Protein AF-A0A699WRK0-F1 (afdb_monomer_lite)

pLDDT: mean 83.46, std 17.74, range [35.5, 97.56]

Structure (mmCIF, N/CA/C/O backbone):
data_AF-A0A699WRK0-F1
#
_entry.id   AF-A0A699WRK0-F1
#
loop_
_atom_site.group_PDB
_atom_site.id
_atom_site.type_symbol
_atom_site.label_atom_id
_atom_site.label_alt_id
_atom_site.label_comp_id
_atom_site.label_asym_id
_atom_site.label_entity_id
_atom_site.label_seq_id
_atom_site.pdbx_PDB_ins_code
_atom_site.Cartn_x
_atom_site.Cartn_y
_atom_site.Cartn_z
_atom_site.occupancy
_atom_site.B_iso_or_equiv
_atom_site.auth_seq_id
_atom_site.auth_comp_id
_atom_site.auth_asym_id
_atom_site.auth_atom_id
_atom_site.pdbx_PDB_model_num
ATOM 1 N N . MET A 1 1 ? -1.922 -8.895 -12.914 1.00 59.16 1 MET A N 1
ATOM 2 C CA . MET A 1 1 ? -0.509 -8.472 -13.045 1.00 59.16 1 MET A CA 1
ATOM 3 C C . MET A 1 1 ? 0.109 -8.620 -11.664 1.00 59.16 1 MET A C 1
ATOM 5 O O . MET A 1 1 ? -0.555 -8.240 -10.708 1.00 59.16 1 MET A O 1
ATOM 9 N N . ASP A 1 2 ? 1.273 -9.250 -11.541 1.00 80.44 2 ASP A N 1
ATOM 10 C CA . ASP A 1 2 ? 1.837 -9.605 -10.233 1.00 80.44 2 ASP A CA 1
ATOM 11 C C . ASP A 1 2 ? 2.655 -8.453 -9.634 1.00 80.44 2 ASP A C 1
ATOM 13 O O . ASP A 1 2 ? 3.426 -7.810 -10.354 1.00 80.44 2 ASP A O 1
ATOM 17 N N . ILE A 1 3 ? 2.490 -8.185 -8.337 1.00 85.38 3 ILE A N 1
ATOM 18 C CA . ILE A 1 3 ? 3.112 -7.030 -7.677 1.00 85.38 3 ILE A CA 1
ATOM 19 C C . ILE A 1 3 ? 4.636 -7.156 -7.613 1.00 85.38 3 ILE A C 1
ATOM 21 O O . ILE A 1 3 ? 5.339 -6.148 -7.677 1.00 85.38 3 ILE A O 1
ATOM 25 N N . ASP A 1 4 ? 5.151 -8.387 -7.584 1.00 85.06 4 ASP A N 1
ATOM 26 C CA . ASP A 1 4 ? 6.586 -8.679 -7.561 1.00 85.06 4 ASP A CA 1
ATOM 27 C C . ASP A 1 4 ? 7.303 -8.221 -8.836 1.00 85.06 4 ASP A C 1
ATOM 29 O O . ASP A 1 4 ? 8.466 -7.815 -8.789 1.00 85.06 4 ASP A O 1
ATOM 33 N N . SER A 1 5 ? 6.583 -8.196 -9.961 1.00 85.25 5 SER A N 1
ATOM 34 C CA . SER A 1 5 ? 7.088 -7.728 -11.256 1.00 85.25 5 SER A CA 1
ATOM 35 C C . SER A 1 5 ? 7.027 -6.208 -11.443 1.00 85.25 5 SER A C 1
ATOM 37 O O . SER A 1 5 ? 7.578 -5.688 -12.412 1.00 85.25 5 SER A O 1
ATOM 39 N N . MET A 1 6 ? 6.371 -5.485 -10.528 1.00 87.94 6 MET A N 1
ATOM 40 C CA . MET A 1 6 ? 6.206 -4.037 -10.614 1.00 87.94 6 MET A CA 1
ATOM 41 C C . MET A 1 6 ? 7.337 -3.308 -9.888 1.00 87.94 6 MET A C 1
ATOM 43 O O . MET A 1 6 ? 7.743 -3.673 -8.779 1.00 87.94 6 MET A O 1
ATOM 47 N N . LEU A 1 7 ? 7.791 -2.222 -10.507 1.00 91.06 7 LEU A N 1
ATOM 48 C CA . LEU A 1 7 ? 8.664 -1.231 -9.900 1.00 91.06 7 LEU A CA 1
ATOM 49 C C . LEU A 1 7 ? 8.045 0.139 -10.147 1.00 91.06 7 LEU A C 1
ATOM 51 O O . LEU A 1 7 ? 7.857 0.511 -11.301 1.00 91.06 7 LEU A O 1
ATOM 55 N N . GLY A 1 8 ? 7.709 0.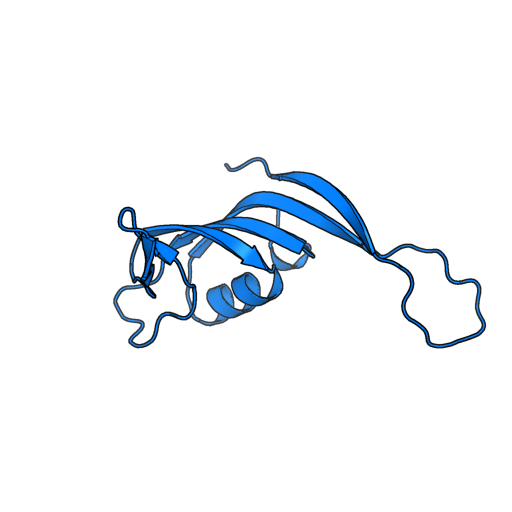875 -9.093 1.00 92.50 8 GLY A N 1
ATOM 56 C CA . GLY A 1 8 ? 7.162 2.222 -9.232 1.00 92.50 8 GLY A CA 1
ATOM 57 C C . GLY A 1 8 ? 6.071 2.563 -8.233 1.00 92.50 8 GLY A C 1
ATOM 58 O O . GLY A 1 8 ? 5.964 1.933 -7.184 1.00 92.50 8 GLY A O 1
ATOM 59 N N . PHE A 1 9 ? 5.283 3.589 -8.543 1.00 94.50 9 PHE A N 1
ATOM 60 C CA . PHE A 1 9 ? 4.183 4.044 -7.695 1.00 94.50 9 PHE A CA 1
ATOM 61 C C . PHE A 1 9 ? 2.870 3.457 -8.185 1.00 94.50 9 PHE A C 1
ATOM 63 O O . PHE A 1 9 ? 2.461 3.714 -9.316 1.00 94.50 9 PHE A O 1
ATOM 70 N N . ILE A 1 10 ? 2.215 2.685 -7.329 1.00 95.19 10 ILE A N 1
ATOM 71 C CA . ILE A 1 10 ? 1.048 1.881 -7.667 1.00 95.19 10 ILE A CA 1
ATOM 72 C C . ILE A 1 10 ? -0.144 2.377 -6.857 1.00 95.19 10 ILE A C 1
ATOM 74 O O . ILE A 1 10 ? -0.121 2.359 -5.626 1.00 95.19 10 ILE A O 1
ATOM 78 N N . GLU A 1 11 ? -1.190 2.809 -7.550 1.00 95.62 11 GLU A N 1
ATOM 79 C CA . GLU A 1 11 ? -2.528 2.913 -6.987 1.00 95.62 11 GLU A CA 1
ATOM 80 C C . GLU A 1 11 ? -3.057 1.500 -6.751 1.00 95.62 11 GLU A C 1
ATOM 82 O O . GLU A 1 11 ? -3.149 0.698 -7.683 1.00 95.62 11 GLU A O 1
ATOM 87 N N . ALA A 1 12 ? -3.390 1.178 -5.508 1.00 96.19 12 ALA A N 1
ATOM 88 C CA . ALA A 1 12 ? -3.839 -0.147 -5.131 1.00 96.19 12 ALA A CA 1
ATOM 89 C C . ALA A 1 12 ? -4.984 -0.086 -4.122 1.00 96.19 12 ALA A C 1
ATOM 91 O O . ALA A 1 12 ? -5.024 0.770 -3.236 1.00 96.19 12 ALA A O 1
ATOM 92 N N . TYR A 1 13 ? -5.887 -1.054 -4.238 1.00 96.75 13 TYR A N 1
ATOM 93 C CA . TYR A 1 13 ? -6.832 -1.398 -3.189 1.00 96.75 13 TYR A CA 1
ATOM 94 C C . TYR A 1 13 ? -6.137 -2.324 -2.187 1.00 96.75 13 TYR A C 1
ATOM 96 O O . TYR A 1 13 ? -5.657 -3.399 -2.550 1.00 96.75 13 TYR A O 1
ATOM 104 N N . ALA A 1 14 ? -6.064 -1.900 -0.929 1.00 96.88 14 ALA A N 1
ATOM 105 C CA . ALA A 1 14 ? -5.415 -2.626 0.150 1.00 96.88 14 ALA A CA 1
ATOM 106 C C . ALA A 1 14 ? -6.434 -3.029 1.221 1.00 96.88 14 ALA A C 1
ATOM 108 O O . ALA A 1 14 ? -7.277 -2.234 1.640 1.00 96.88 14 ALA A O 1
ATOM 109 N N . VAL A 1 15 ? -6.315 -4.267 1.701 1.00 97.56 15 VAL A N 1
ATOM 110 C CA . VAL A 1 15 ? -7.074 -4.798 2.833 1.00 97.56 15 VAL A CA 1
ATOM 111 C C . VAL A 1 15 ? -6.101 -5.186 3.934 1.00 97.56 15 VAL A C 1
ATOM 113 O O . VAL A 1 15 ? -5.396 -6.193 3.843 1.00 97.56 15 VAL A O 1
ATOM 116 N N . CYS A 1 16 ? -6.084 -4.382 4.990 1.00 97.19 16 CYS A N 1
ATOM 117 C CA . CYS A 1 16 ? -5.338 -4.637 6.211 1.00 97.19 16 CYS A CA 1
ATOM 118 C C . CYS A 1 16 ? -6.206 -5.440 7.187 1.00 97.19 16 CYS A C 1
ATOM 120 O O . CYS A 1 16 ? -7.295 -5.004 7.575 1.00 97.19 16 CYS A O 1
ATOM 122 N N . LEU A 1 17 ? -5.739 -6.616 7.609 1.00 93.94 17 LEU A N 1
ATOM 123 C CA . LEU A 1 17 ? -6.459 -7.424 8.592 1.00 93.94 17 LEU A CA 1
ATOM 124 C C . LEU A 1 17 ? -6.562 -6.687 9.935 1.00 93.94 17 LEU A C 1
ATOM 126 O O . LEU A 1 17 ? -5.586 -6.135 10.436 1.00 93.94 17 LEU A O 1
ATOM 130 N N . LYS A 1 18 ? -7.736 -6.751 10.574 1.00 92.38 18 LYS A N 1
ATOM 131 C CA . LYS A 1 18 ? -7.996 -6.104 11.878 1.00 92.38 18 LYS A CA 1
ATOM 132 C C . LYS A 1 18 ? -7.130 -6.646 13.024 1.00 92.38 18 LYS A C 1
ATOM 134 O O . LYS A 1 18 ? -7.046 -6.020 14.071 1.00 92.38 18 LYS A O 1
ATOM 139 N N . THR A 1 19 ? -6.510 -7.809 12.835 1.00 92.19 19 THR A N 1
ATOM 140 C CA . THR A 1 19 ? -5.589 -8.443 13.789 1.00 92.19 19 THR A CA 1
ATOM 141 C C . THR A 1 19 ? -4.191 -7.818 13.783 1.00 92.19 19 THR A C 1
ATOM 143 O O . THR A 1 19 ? -3.401 -8.091 14.685 1.00 92.19 19 THR A O 1
ATOM 146 N N . ILE A 1 20 ? -3.858 -6.996 12.781 1.00 91.12 20 ILE A N 1
ATOM 147 C CA . ILE A 1 20 ? -2.567 -6.310 12.692 1.00 91.12 20 ILE A CA 1
ATOM 148 C C . ILE A 1 20 ? -2.579 -5.111 13.647 1.00 91.12 20 ILE A C 1
ATOM 150 O O . ILE A 1 20 ? -3.252 -4.112 13.407 1.00 91.12 20 ILE A O 1
ATOM 154 N N . ASN A 1 21 ? -1.793 -5.195 14.723 1.00 89.50 21 ASN A N 1
ATOM 155 C CA . ASN A 1 21 ? -1.730 -4.152 15.758 1.00 89.50 21 ASN A CA 1
ATOM 156 C C . ASN A 1 21 ? -1.034 -2.859 15.307 1.00 89.50 21 ASN A C 1
ATOM 158 O O . ASN A 1 21 ? -1.231 -1.812 15.918 1.00 89.50 21 ASN A O 1
ATOM 162 N N . LYS A 1 22 ? -0.176 -2.929 14.284 1.00 93.19 22 LYS A N 1
ATOM 163 C CA . LYS A 1 22 ? 0.584 -1.782 13.770 1.00 93.19 22 LYS A CA 1
ATOM 164 C C . LYS A 1 22 ? 0.497 -1.746 12.244 1.00 93.19 22 LYS A C 1
ATOM 166 O O . LYS A 1 22 ? 1.363 -2.322 11.584 1.00 93.19 22 LYS A O 1
ATOM 171 N N . PRO A 1 23 ? -0.559 -1.141 11.676 1.00 96.19 23 PRO A N 1
ATOM 172 C CA . PRO A 1 23 ? -0.647 -0.953 10.238 1.00 96.19 23 PRO A CA 1
ATOM 173 C C . PRO A 1 23 ? 0.481 -0.047 9.743 1.00 96.19 23 PRO A C 1
ATOM 175 O O . PRO A 1 23 ? 0.881 0.883 10.441 1.00 96.19 23 PRO A O 1
ATOM 178 N N . ILE A 1 24 ? 1.005 -0.338 8.555 1.00 96.00 24 ILE A N 1
ATOM 179 C CA . ILE A 1 24 ? 2.196 0.331 8.014 1.00 96.00 24 ILE A CA 1
ATOM 180 C C . ILE A 1 24 ? 1.880 1.240 6.831 1.00 96.00 24 ILE A C 1
ATOM 182 O O . ILE A 1 24 ? 2.681 2.111 6.516 1.00 96.00 24 ILE A O 1
ATOM 186 N N . LEU A 1 25 ? 0.729 1.042 6.179 1.00 97.31 25 LEU A N 1
ATOM 187 C CA . LEU A 1 25 ? 0.363 1.810 5.000 1.00 97.31 25 LEU A CA 1
ATOM 188 C C . LEU A 1 25 ? -0.340 3.103 5.432 1.00 97.31 25 LEU A C 1
ATOM 190 O O . LEU A 1 25 ? -1.400 3.033 6.065 1.00 97.31 25 LEU A O 1
ATOM 194 N N . PRO A 1 26 ? 0.230 4.277 5.114 1.00 96.81 26 PRO A N 1
ATOM 195 C CA . PRO A 1 26 ? -0.406 5.548 5.407 1.00 96.81 26 PRO A CA 1
ATOM 196 C C . PRO A 1 26 ? -1.636 5.772 4.524 1.00 96.81 26 PRO A C 1
ATOM 198 O O . PRO A 1 26 ? -1.668 5.392 3.356 1.00 96.81 26 PRO A O 1
ATOM 201 N N . TYR A 1 27 ? -2.636 6.461 5.055 1.00 96.12 27 TYR A N 1
ATOM 202 C CA . TYR A 1 27 ? -3.827 6.873 4.327 1.00 96.12 27 TYR A CA 1
ATOM 203 C C . TYR A 1 27 ? -4.214 8.288 4.745 1.00 96.12 27 TYR A C 1
ATOM 205 O O . TYR A 1 27 ? -4.329 8.586 5.936 1.00 96.12 27 TYR A O 1
ATOM 213 N N . HIS A 1 28 ? -4.431 9.167 3.769 1.00 92.75 28 HIS A N 1
ATOM 214 C CA . HIS A 1 28 ? -5.018 10.474 4.036 1.00 92.75 28 HIS A CA 1
ATOM 215 C C . HIS A 1 28 ? -6.529 10.320 4.179 1.00 92.75 28 HIS A C 1
ATOM 217 O O . HIS A 1 28 ? -7.228 9.977 3.226 1.00 92.75 28 HIS A O 1
ATOM 223 N N . SER A 1 29 ? -7.038 10.584 5.380 1.00 90.56 29 SER A N 1
ATOM 224 C CA . SER A 1 29 ? -8.474 10.613 5.621 1.00 90.56 29 SER A CA 1
ATOM 225 C C . SER A 1 29 ? -9.139 11.739 4.821 1.00 90.56 29 SER A C 1
ATOM 227 O O . SER A 1 29 ? -8.501 12.699 4.383 1.00 90.56 29 SER A O 1
ATOM 229 N N . LYS A 1 30 ? -10.471 11.694 4.724 1.00 89.25 30 LYS A N 1
ATOM 230 C CA . LYS A 1 30 ? -11.270 12.778 4.125 1.00 89.25 30 LYS A CA 1
ATOM 231 C C . LYS A 1 30 ? -11.065 14.140 4.805 1.00 89.25 30 LYS A C 1
ATOM 233 O O . LYS A 1 30 ? -11.372 15.162 4.206 1.00 89.25 30 LYS A O 1
ATOM 238 N N . THR A 1 31 ? -10.564 14.160 6.041 1.00 92.50 31 THR A N 1
ATOM 239 C CA . THR A 1 31 ? -10.259 15.385 6.797 1.00 92.50 31 THR A CA 1
ATOM 240 C C . THR A 1 31 ? -8.830 15.887 6.566 1.00 92.50 31 THR A C 1
ATOM 242 O O . THR A 1 31 ? -8.423 16.852 7.203 1.00 92.50 31 THR A O 1
ATOM 245 N N . GLY A 1 32 ? -8.053 15.236 5.692 1.00 91.50 32 GLY A N 1
ATOM 246 C CA . GLY A 1 32 ? -6.646 15.555 5.438 1.00 91.50 32 GLY A CA 1
ATOM 247 C C . GLY A 1 32 ? -5.688 15.032 6.511 1.00 91.50 32 GLY A C 1
ATOM 248 O O . GLY A 1 32 ? -4.508 15.368 6.501 1.00 91.50 32 GLY A O 1
ATOM 249 N N . THR A 1 33 ? -6.170 14.213 7.449 1.00 95.81 33 THR A N 1
ATOM 250 C CA . THR A 1 33 ? -5.342 13.646 8.516 1.00 95.81 33 THR A CA 1
ATOM 251 C C . THR A 1 33 ? -4.652 12.381 8.022 1.00 95.81 33 THR A C 1
ATOM 253 O O . THR A 1 33 ? -5.311 11.473 7.515 1.00 95.81 33 THR A O 1
ATOM 256 N N . LEU A 1 34 ? -3.335 12.302 8.204 1.00 95.62 34 LEU A N 1
ATOM 257 C CA . LEU A 1 34 ? -2.566 11.090 7.946 1.00 95.62 34 LEU A CA 1
ATO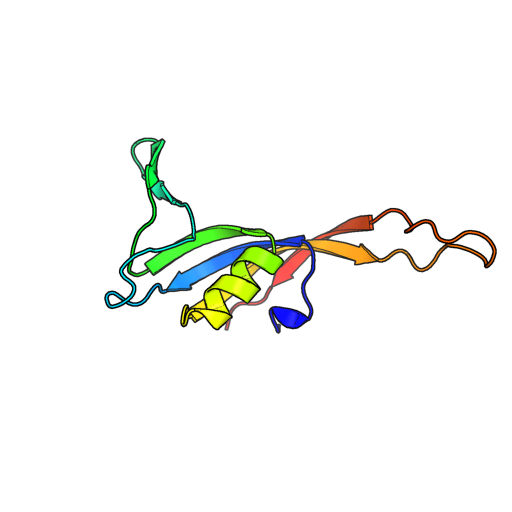M 258 C C . LEU A 1 34 ? -2.851 10.052 9.039 1.00 95.62 34 LEU A C 1
ATOM 260 O O . LEU A 1 34 ? -2.590 10.298 10.216 1.00 95.62 34 LEU A O 1
ATOM 264 N N . ILE A 1 35 ? -3.390 8.900 8.650 1.00 96.25 35 ILE A N 1
ATOM 265 C CA . ILE A 1 35 ? -3.708 7.780 9.542 1.00 96.25 35 ILE A CA 1
ATOM 266 C C . ILE A 1 35 ? -3.125 6.472 8.998 1.00 96.25 35 ILE A C 1
ATOM 268 O O . ILE A 1 35 ? -2.770 6.390 7.828 1.00 96.25 35 ILE A O 1
ATOM 272 N N . PHE A 1 36 ? -3.056 5.439 9.839 1.00 96.75 36 PHE A N 1
ATOM 273 C CA . PHE A 1 36 ? -2.603 4.090 9.471 1.00 96.75 36 PHE A CA 1
ATOM 274 C C . PHE A 1 36 ? -3.736 3.092 9.753 1.00 96.75 36 PHE A C 1
ATOM 276 O O . PHE A 1 36 ? -3.796 2.519 10.844 1.00 96.75 36 PHE A O 1
ATOM 283 N N . PRO A 1 37 ? -4.717 2.964 8.840 1.00 95.31 37 PRO A N 1
ATOM 284 C CA . PRO A 1 37 ? -5.956 2.254 9.121 1.00 95.31 37 PRO A CA 1
ATOM 285 C C . PRO A 1 37 ? -5.810 0.729 9.009 1.00 95.31 37 PRO A C 1
ATOM 287 O O . PRO A 1 37 ? -4.966 0.200 8.286 1.00 95.31 37 PRO A O 1
ATOM 290 N N . THR A 1 38 ? -6.701 0.016 9.700 1.00 96.69 38 THR A N 1
ATOM 291 C CA . THR A 1 38 ? -7.058 -1.369 9.359 1.00 96.69 38 THR A CA 1
ATOM 292 C C . THR A 1 38 ? -8.316 -1.374 8.486 1.00 96.69 38 THR A C 1
ATOM 294 O O . THR A 1 38 ? -9.053 -0.388 8.447 1.00 96.69 38 THR A O 1
ATOM 297 N N . GLY A 1 39 ? -8.594 -2.486 7.805 1.00 96.19 39 GLY A N 1
ATOM 298 C CA . GLY A 1 39 ? -9.713 -2.597 6.872 1.00 96.19 39 GLY A CA 1
ATOM 299 C C . GLY A 1 39 ? -9.321 -2.228 5.445 1.00 96.19 39 GLY A C 1
ATOM 300 O O . GLY A 1 39 ? -8.186 -2.453 5.033 1.00 96.19 39 GLY A O 1
ATOM 301 N N . GLU A 1 40 ? -10.289 -1.717 4.694 1.00 96.69 40 GLU A N 1
ATOM 302 C CA . GLU A 1 40 ? -10.207 -1.532 3.246 1.00 96.69 40 GLU A CA 1
ATOM 303 C C . GLU A 1 40 ? -9.970 -0.065 2.892 1.00 96.69 40 GLU A C 1
ATOM 305 O O . GLU A 1 40 ? -10.656 0.822 3.405 1.00 96.69 40 GLU A O 1
ATOM 310 N N . PHE A 1 41 ? -9.013 0.198 2.007 1.00 96.44 41 PHE A N 1
ATOM 311 C CA . PHE A 1 41 ? -8.725 1.542 1.512 1.00 96.44 41 PHE A CA 1
ATOM 312 C C . PHE A 1 41 ? -8.012 1.492 0.159 1.00 96.44 41 PHE A C 1
ATOM 314 O O . PHE A 1 41 ? -7.418 0.483 -0.213 1.00 96.44 41 PHE A O 1
ATOM 321 N N . ILE A 1 42 ? -8.078 2.600 -0.579 1.00 96.25 42 ILE A N 1
ATOM 322 C CA . ILE A 1 42 ? -7.331 2.802 -1.824 1.00 96.25 42 ILE A CA 1
ATOM 323 C C . ILE A 1 42 ? -6.274 3.869 -1.565 1.00 96.25 42 ILE A C 1
ATOM 325 O O . ILE A 1 42 ? -6.577 4.911 -0.979 1.00 96.25 42 ILE A O 1
ATOM 329 N N . GLY A 1 43 ? -5.048 3.611 -2.004 1.00 95.38 43 GLY A N 1
ATOM 330 C CA . GLY A 1 43 ? -3.952 4.565 -1.908 1.00 95.38 43 GLY A CA 1
ATOM 331 C C . GLY A 1 43 ? -2.891 4.320 -2.969 1.00 95.38 43 GLY A C 1
ATOM 332 O O . GLY A 1 43 ? -2.896 3.290 -3.639 1.00 95.38 43 GLY A O 1
ATOM 333 N N . VAL A 1 44 ? -1.993 5.290 -3.120 1.00 96.00 44 VAL A N 1
ATOM 334 C CA . VAL A 1 44 ? -0.830 5.190 -4.005 1.00 96.00 44 VAL A CA 1
ATOM 335 C C . VAL A 1 44 ? 0.397 4.941 -3.146 1.00 96.00 44 VAL A C 1
ATOM 337 O O . VAL A 1 44 ? 0.687 5.731 -2.250 1.00 96.00 44 VAL A O 1
ATOM 340 N N . TYR A 1 45 ? 1.110 3.859 -3.432 1.00 96.75 45 TYR A N 1
ATOM 341 C CA . TYR A 1 45 ? 2.250 3.404 -2.641 1.00 96.75 45 TYR A CA 1
ATOM 342 C C . TYR A 1 45 ? 3.403 3.012 -3.547 1.00 96.75 45 TYR A C 1
ATOM 344 O O . TYR A 1 45 ? 3.193 2.612 -4.695 1.00 96.75 45 TYR A O 1
ATOM 352 N N . TYR A 1 46 ? 4.628 3.100 -3.039 1.00 96.00 46 TYR A N 1
ATOM 353 C CA . TYR A 1 46 ? 5.754 2.538 -3.762 1.00 96.00 46 TYR A CA 1
ATOM 354 C C . TYR A 1 46 ? 5.663 1.005 -3.760 1.00 96.00 46 TYR A C 1
ATOM 356 O O . TYR A 1 46 ? 5.260 0.390 -2.771 1.00 96.00 46 TYR A O 1
ATOM 364 N N . SER A 1 47 ? 6.033 0.368 -4.869 1.00 94.81 47 SER A N 1
ATOM 365 C CA . SER A 1 47 ? 5.877 -1.077 -5.073 1.00 94.81 47 SER A CA 1
ATOM 366 C C . SER A 1 47 ? 6.519 -1.908 -3.960 1.00 94.81 47 SER A C 1
ATOM 368 O O . SER A 1 47 ? 5.937 -2.899 -3.533 1.00 94.81 47 SER A O 1
ATOM 370 N N . GLU A 1 48 ? 7.675 -1.490 -3.435 1.00 95.50 48 GLU A N 1
ATOM 371 C CA . GLU A 1 48 ? 8.348 -2.189 -2.329 1.00 95.50 48 GLU A CA 1
ATOM 372 C C . GLU A 1 48 ? 7.579 -2.088 -1.002 1.00 95.50 48 GLU A C 1
ATOM 374 O O . GLU A 1 48 ? 7.549 -3.050 -0.235 1.00 95.50 48 GLU A O 1
ATOM 379 N N . GLU A 1 49 ? 6.893 -0.970 -0.741 1.00 96.44 49 GLU A N 1
ATOM 380 C CA . 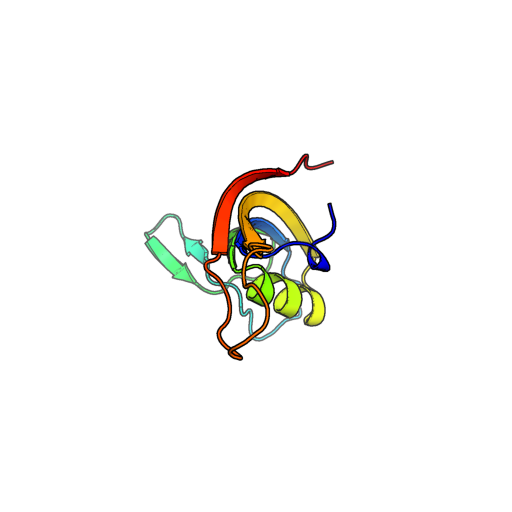GLU A 1 49 ? 6.030 -0.836 0.441 1.00 96.44 49 GLU A CA 1
ATOM 381 C C . GLU A 1 49 ? 4.850 -1.809 0.360 1.00 96.44 49 GLU A C 1
ATOM 383 O O . GLU A 1 49 ? 4.478 -2.429 1.358 1.00 96.44 49 GLU A O 1
ATOM 388 N N . LEU A 1 50 ? 4.290 -1.990 -0.839 1.00 96.62 50 LEU A N 1
ATOM 389 C CA . LEU A 1 50 ? 3.203 -2.937 -1.065 1.00 96.62 50 LEU A CA 1
ATOM 390 C C . LEU A 1 50 ? 3.665 -4.392 -0.964 1.00 96.62 50 LEU A C 1
ATOM 392 O O . LEU A 1 50 ? 2.970 -5.191 -0.339 1.00 96.62 50 LEU A O 1
ATOM 396 N N . LYS A 1 51 ? 4.839 -4.739 -1.508 1.00 96.06 51 LYS A N 1
ATOM 397 C CA . LYS A 1 51 ? 5.439 -6.078 -1.342 1.00 96.06 51 LYS A CA 1
ATOM 398 C C . LYS A 1 51 ? 5.658 -6.396 0.134 1.00 96.06 51 LYS A C 1
ATOM 400 O O . LYS A 1 51 ? 5.290 -7.471 0.608 1.00 96.06 51 LYS A O 1
ATOM 405 N N . TYR A 1 52 ? 6.176 -5.429 0.889 1.00 96.12 52 TYR A N 1
ATOM 406 C CA . TYR A 1 52 ? 6.340 -5.574 2.330 1.00 96.12 52 TYR A CA 1
ATOM 407 C C . TYR A 1 52 ? 4.992 -5.743 3.049 1.00 96.12 52 TYR A C 1
ATOM 409 O O . TYR A 1 52 ? 4.852 -6.630 3.891 1.00 96.12 52 TYR A O 1
ATOM 417 N N . ALA A 1 53 ? 3.967 -4.969 2.678 1.00 95.94 53 AL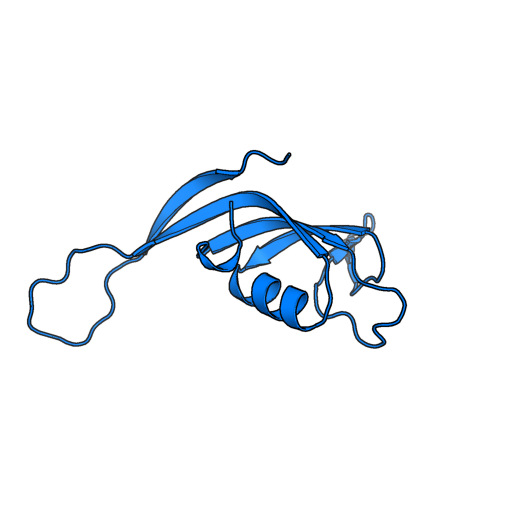A A N 1
ATOM 418 C CA . ALA A 1 53 ? 2.622 -5.110 3.234 1.00 95.94 53 ALA A CA 1
ATOM 419 C C . ALA A 1 53 ? 2.017 -6.499 2.960 1.00 95.94 53 ALA A C 1
ATOM 421 O O . ALA A 1 53 ? 1.449 -7.110 3.867 1.00 95.94 53 ALA A O 1
ATOM 422 N N . VAL A 1 54 ? 2.180 -7.043 1.750 1.00 95.56 54 VAL A N 1
ATOM 423 C CA . VAL A 1 54 ? 1.756 -8.417 1.422 1.00 95.56 54 VAL A CA 1
ATOM 424 C C . VAL A 1 54 ? 2.448 -9.430 2.339 1.00 95.56 54 VAL A C 1
ATOM 426 O O . VAL A 1 54 ? 1.776 -10.290 2.910 1.00 95.56 54 VAL A O 1
ATOM 429 N N . GLY A 1 55 ? 3.754 -9.275 2.583 1.00 94.38 55 GLY A N 1
ATOM 430 C CA . GLY A 1 55 ? 4.505 -10.100 3.538 1.00 94.38 55 GLY A CA 1
ATOM 431 C C . GLY A 1 55 ? 3.989 -10.030 4.984 1.00 94.38 55 GLY A C 1
ATOM 432 O O . GLY A 1 55 ? 4.142 -10.986 5.742 1.00 94.38 55 GLY A O 1
ATOM 433 N N . LEU A 1 56 ? 3.322 -8.935 5.363 1.00 94.25 56 LEU A N 1
ATOM 434 C CA . LEU A 1 56 ? 2.667 -8.755 6.665 1.00 94.25 56 LEU A CA 1
ATOM 435 C C . LEU A 1 56 ? 1.208 -9.248 6.700 1.00 94.25 56 LEU A C 1
ATOM 437 O O . LEU A 1 56 ? 0.542 -9.119 7.729 1.00 94.25 56 LEU A O 1
ATOM 441 N N . GLY A 1 57 ? 0.698 -9.810 5.600 1.00 94.25 57 GLY A N 1
ATOM 442 C CA . GLY A 1 57 ? -0.651 -10.374 5.508 1.00 94.25 57 GLY A CA 1
ATOM 443 C C . GLY A 1 57 ? -1.715 -9.422 4.958 1.00 94.25 57 GLY A C 1
ATOM 444 O O . GLY A 1 57 ? -2.909 -9.685 5.125 1.00 94.25 57 GLY A O 1
ATOM 445 N N . TYR A 1 58 ? -1.319 -8.323 4.310 1.00 96.38 58 TYR A N 1
ATOM 446 C CA . TYR A 1 58 ? -2.259 -7.486 3.565 1.00 96.38 58 TYR A CA 1
ATOM 447 C C . TYR A 1 58 ? -2.699 -8.208 2.292 1.00 96.38 58 TYR A C 1
ATOM 449 O O . TYR A 1 58 ? -1.908 -8.893 1.644 1.00 96.38 58 TYR A O 1
ATOM 457 N N . LYS A 1 59 ? -3.951 -7.994 1.883 1.00 96.44 59 LYS A N 1
ATOM 458 C CA . LYS A 1 59 ? -4.367 -8.280 0.503 1.00 96.44 59 LYS A CA 1
ATOM 459 C C . LYS A 1 59 ? -4.240 -6.995 -0.300 1.00 96.44 59 LYS A C 1
ATOM 461 O O . LYS A 1 59 ? -4.810 -5.986 0.102 1.00 96.44 59 LYS A O 1
ATOM 466 N N . VAL A 1 60 ? -3.505 -7.028 -1.405 1.00 95.88 60 VAL A N 1
ATOM 467 C CA . VAL A 1 60 ? -3.267 -5.860 -2.262 1.00 95.88 60 VAL A CA 1
ATOM 468 C C . VAL A 1 60 ? -3.704 -6.192 -3.683 1.00 95.88 60 VAL A C 1
ATOM 470 O O . VAL A 1 60 ? -3.307 -7.220 -4.226 1.00 95.88 60 VAL A O 1
ATOM 473 N N . VAL A 1 61 ? -4.513 -5.318 -4.277 1.00 95.31 61 VAL A N 1
ATOM 474 C CA . VAL A 1 61 ? -4.962 -5.400 -5.669 1.00 95.31 61 VAL A CA 1
ATOM 475 C C . VAL A 1 61 ? -4.511 -4.126 -6.391 1.00 95.31 61 VAL A C 1
ATOM 477 O O . VAL A 1 61 ? -5.075 -3.060 -6.134 1.00 95.31 61 VAL A O 1
ATOM 480 N N . PRO A 1 62 ? -3.485 -4.198 -7.258 1.00 93.94 62 PRO A N 1
ATOM 481 C CA . PRO A 1 62 ? -3.066 -3.072 -8.091 1.00 93.94 62 PRO A CA 1
ATOM 482 C C . PRO A 1 62 ? -4.184 -2.612 -9.042 1.00 93.94 62 PRO A C 1
ATOM 484 O O . PRO A 1 62 ? -4.863 -3.445 -9.638 1.00 93.94 62 PRO A O 1
ATOM 487 N N . ILE A 1 63 ? -4.344 -1.297 -9.203 1.00 94.06 63 ILE A N 1
ATOM 488 C CA . ILE A 1 63 ? -5.356 -0.646 -10.057 1.00 94.06 63 ILE A CA 1
ATOM 489 C C . ILE A 1 63 ? -4.672 0.107 -11.204 1.00 94.06 63 ILE A C 1
ATOM 491 O O . ILE A 1 63 ? -4.980 -0.076 -12.377 1.00 94.06 63 ILE A O 1
ATOM 495 N N . SER A 1 64 ? -3.722 0.978 -10.887 1.00 92.56 64 SER A N 1
ATOM 496 C CA . SER A 1 64 ? -2.999 1.781 -11.875 1.00 92.56 64 SER A CA 1
ATOM 497 C C . SER A 1 64 ? -1.620 2.141 -11.333 1.00 92.56 64 SER A C 1
ATOM 499 O O . SER A 1 64 ? -1.335 1.907 -10.159 1.00 92.56 64 SER A O 1
ATOM 501 N N . GLY A 1 65 ? -0.723 2.680 -12.155 1.00 90.81 65 GLY A N 1
ATOM 502 C CA . GLY A 1 65 ? 0.550 3.139 -11.615 1.00 90.81 65 GLY A CA 1
ATOM 503 C C . GLY A 1 65 ? 1.469 3.840 -12.597 1.00 90.81 65 GLY A C 1
ATOM 504 O O . GLY A 1 65 ? 1.288 3.806 -13.813 1.00 90.81 65 GLY A O 1
ATOM 505 N N . TYR A 1 66 ? 2.492 4.467 -12.034 1.00 91.19 66 TYR A N 1
ATOM 506 C CA . TYR A 1 66 ? 3.669 4.935 -12.749 1.00 91.19 66 TYR A CA 1
ATOM 507 C C . TYR A 1 66 ? 4.749 3.876 -12.587 1.00 91.19 66 TYR A C 1
ATOM 509 O O . TYR A 1 66 ? 5.269 3.695 -11.485 1.00 91.19 66 TYR A O 1
ATOM 517 N N . LEU A 1 67 ? 5.038 3.155 -13.666 1.00 90.38 67 LEU A N 1
ATOM 518 C CA . LEU A 1 67 ? 5.999 2.065 -13.681 1.00 90.38 67 LEU A CA 1
ATOM 519 C C . LEU A 1 67 ? 7.350 2.564 -14.177 1.00 90.38 67 LEU A C 1
ATOM 521 O O . LEU A 1 67 ? 7.448 3.358 -15.114 1.00 90.38 67 LEU A O 1
ATOM 525 N N . PHE A 1 68 ? 8.393 2.076 -13.525 1.00 87.00 68 PHE A N 1
ATOM 526 C CA . PHE A 1 68 ? 9.771 2.333 -13.872 1.00 87.00 68 PHE A CA 1
ATOM 527 C C . PHE A 1 68 ? 10.334 1.131 -14.616 1.00 87.00 68 PHE A C 1
ATOM 529 O O . PHE A 1 68 ? 10.443 0.032 -14.073 1.00 87.00 68 PHE A O 1
ATOM 536 N N . GLU A 1 69 ? 10.733 1.351 -15.861 1.00 81.25 69 GLU A N 1
ATOM 537 C CA . GLU A 1 69 ? 11.508 0.382 -16.616 1.00 81.25 69 GLU A CA 1
ATOM 538 C C . GLU A 1 69 ? 12.993 0.619 -16.368 1.00 81.25 69 GLU A C 1
ATOM 540 O O . GLU A 1 69 ? 13.503 1.744 -16.459 1.00 81.25 69 GLU A O 1
ATOM 545 N N . ARG A 1 70 ? 13.716 -0.467 -16.086 1.00 68.50 70 ARG A N 1
ATOM 546 C CA . ARG A 1 70 ? 15.175 -0.425 -16.064 1.00 68.50 70 ARG A CA 1
ATOM 547 C C . ARG A 1 70 ? 15.655 -0.218 -17.496 1.00 68.50 70 ARG A C 1
ATOM 549 O O . ARG A 1 70 ? 15.438 -1.076 -18.355 1.00 68.50 70 ARG A O 1
ATOM 556 N N . SER A 1 71 ? 16.301 0.914 -17.765 1.00 64.06 71 SER A N 1
ATOM 557 C CA . SER A 1 71 ? 16.900 1.150 -19.075 1.00 64.06 71 SER A CA 1
ATOM 558 C C . SER A 1 71 ? 17.980 0.095 -19.345 1.00 64.06 71 SER A C 1
ATOM 560 O O . SER 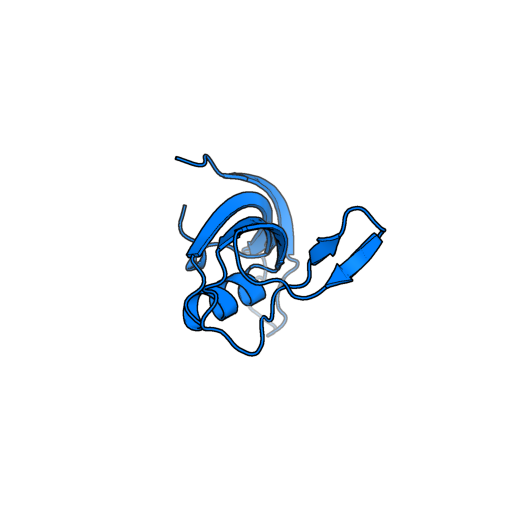A 1 71 ? 18.848 -0.175 -18.517 1.00 64.06 71 SER A O 1
ATOM 562 N N . LYS A 1 72 ? 17.934 -0.534 -20.525 1.00 55.09 72 LYS A N 1
ATOM 563 C CA . LYS A 1 72 ? 18.927 -1.537 -20.957 1.00 55.09 72 LYS A CA 1
ATOM 564 C C . LYS A 1 72 ? 20.250 -0.921 -21.432 1.00 55.09 72 LYS A C 1
ATOM 566 O O . LYS A 1 72 ? 21.066 -1.613 -22.031 1.00 55.09 72 LYS A O 1
ATOM 571 N N . SER A 1 73 ? 20.469 0.374 -21.225 1.00 49.78 73 SER A N 1
ATOM 572 C CA . SER A 1 73 ? 21.587 1.097 -21.826 1.00 49.78 73 SER A CA 1
ATOM 573 C C . SER A 1 73 ? 22.583 1.580 -20.782 1.00 49.78 73 SER A C 1
ATOM 575 O O . SER A 1 73 ? 22.636 2.767 -20.474 1.00 49.78 73 SER A O 1
ATOM 577 N N . ILE A 1 74 ? 23.432 0.666 -20.320 1.00 48.88 74 ILE A N 1
ATOM 578 C CA . ILE A 1 74 ? 24.828 0.99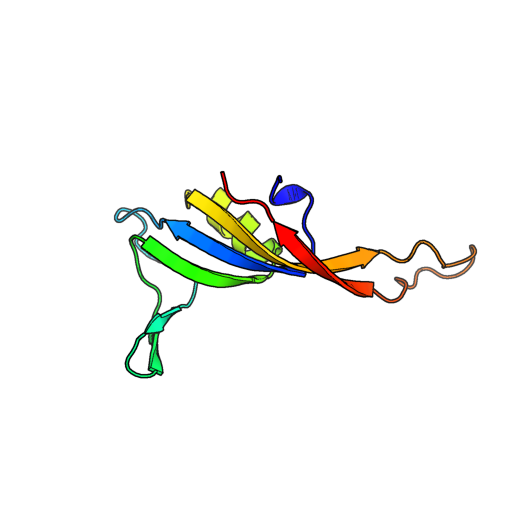7 -20.037 1.00 48.88 74 ILE A CA 1
ATOM 579 C C . ILE A 1 74 ? 25.658 0.004 -20.839 1.00 48.88 74 ILE A C 1
ATOM 581 O O . ILE A 1 74 ? 25.615 -1.200 -20.598 1.00 48.88 74 ILE A O 1
ATOM 585 N N . LYS A 1 75 ? 26.361 0.507 -21.858 1.00 47.47 75 LYS A N 1
ATOM 586 C CA . LYS A 1 75 ? 27.437 -0.261 -22.483 1.00 47.47 75 LYS A CA 1
ATOM 587 C C . LYS A 1 75 ? 28.504 -0.496 -21.414 1.00 47.47 75 LYS A C 1
ATOM 589 O O . LYS A 1 75 ? 28.845 0.434 -20.691 1.00 47.47 75 LYS A O 1
ATOM 594 N N . GLU A 1 76 ? 28.962 -1.739 -21.330 1.00 50.41 76 GLU A N 1
ATOM 595 C CA . GLU A 1 76 ? 29.956 -2.275 -20.394 1.00 50.41 76 GLU A CA 1
ATOM 596 C C . GLU A 1 76 ? 31.054 -1.261 -20.027 1.00 50.41 76 GLU A C 1
ATOM 598 O O . GLU A 1 76 ? 31.746 -0.750 -20.908 1.00 50.41 76 GLU A O 1
ATOM 603 N N . GLY A 1 77 ? 31.241 -0.988 -18.728 1.00 51.81 77 GLY A N 1
ATOM 604 C CA . GLY A 1 77 ? 32.431 -0.260 -18.276 1.00 51.81 77 GLY A CA 1
ATOM 605 C C . GLY A 1 77 ? 32.447 0.269 -16.843 1.00 51.81 77 GLY A C 1
ATOM 606 O O . GLY A 1 77 ? 33.514 0.292 -16.239 1.00 51.81 77 GLY A O 1
ATOM 607 N N . THR A 1 78 ? 31.319 0.664 -16.257 1.00 46.25 78 THR A N 1
ATOM 608 C CA . THR A 1 78 ? 31.297 1.259 -14.908 1.00 46.25 78 THR A CA 1
ATOM 609 C C . THR A 1 78 ? 30.046 0.816 -14.159 1.00 46.25 78 THR A C 1
ATOM 611 O O . THR A 1 78 ? 28.957 0.792 -14.724 1.00 46.25 78 THR A O 1
ATOM 614 N N . GLY A 1 79 ? 30.201 0.399 -12.900 1.00 53.62 79 GLY A N 1
ATOM 615 C CA . GLY A 1 79 ? 29.119 -0.085 -12.033 1.00 53.62 79 GLY A CA 1
ATOM 616 C C . GLY A 1 79 ? 28.169 1.016 -11.557 1.00 53.62 79 GLY A C 1
ATOM 617 O O . GLY A 1 79 ? 27.936 1.139 -10.360 1.00 53.62 79 GLY A O 1
ATOM 618 N N . GLU A 1 80 ? 27.651 1.825 -12.473 1.00 54.19 80 GLU A N 1
ATOM 619 C CA . GLU A 1 80 ? 26.625 2.829 -12.199 1.00 54.19 80 GLU A CA 1
ATOM 620 C C . GLU A 1 80 ? 25.276 2.292 -12.689 1.00 54.19 80 GLU A C 1
ATOM 622 O O . GLU A 1 80 ? 25.212 1.627 -13.717 1.00 54.19 80 GLU A O 1
ATOM 627 N N . GLU A 1 81 ? 24.191 2.501 -11.941 1.00 54.97 81 GLU A N 1
ATOM 628 C CA . GLU A 1 81 ? 22.853 2.105 -12.389 1.00 54.97 81 GLU A CA 1
ATOM 629 C C . GLU A 1 81 ? 22.310 3.133 -13.397 1.00 54.97 81 GLU A C 1
ATOM 631 O O . GLU A 1 81 ? 22.381 4.340 -13.169 1.00 54.97 81 GLU A O 1
ATOM 636 N N . GLY A 1 82 ? 21.784 2.664 -14.535 1.00 54.56 82 GLY A N 1
ATOM 637 C CA . GLY A 1 82 ? 21.245 3.530 -15.591 1.00 54.56 82 GLY A CA 1
ATOM 638 C C . GLY A 1 82 ? 19.951 4.246 -15.181 1.00 54.56 82 GLY A C 1
ATOM 639 O O . GLY A 1 82 ? 19.273 3.810 -14.249 1.00 54.56 82 GLY A O 1
ATOM 640 N N . PRO A 1 83 ? 19.559 5.329 -15.882 1.00 57.66 83 PRO A N 1
ATOM 641 C CA . PRO A 1 83 ? 18.360 6.090 -15.541 1.00 57.66 83 PRO A CA 1
ATOM 642 C C . PRO A 1 83 ? 17.094 5.229 -15.672 1.00 57.66 83 PRO A C 1
ATOM 644 O O . PRO A 1 83 ? 16.950 4.459 -16.624 1.00 57.66 83 PRO A O 1
ATOM 647 N N . LEU A 1 84 ? 16.160 5.368 -14.730 1.00 63.88 84 LEU A N 1
ATOM 648 C CA . LEU A 1 84 ? 14.849 4.716 -14.786 1.00 63.88 84 LEU A CA 1
ATOM 649 C C . LEU A 1 84 ? 13.923 5.491 -15.732 1.00 63.88 84 LEU A C 1
ATOM 651 O O . LEU A 1 84 ? 13.747 6.700 -15.576 1.00 63.88 84 LEU A O 1
ATOM 655 N N . LEU A 1 85 ? 13.320 4.803 -16.706 1.00 68.75 85 LEU A N 1
ATOM 656 C CA . LEU A 1 85 ? 12.302 5.395 -17.576 1.00 68.75 85 LEU A CA 1
ATOM 657 C C . LEU A 1 85 ? 10.928 5.232 -16.921 1.00 68.75 85 LEU A C 1
ATOM 659 O O . LEU A 1 85 ? 10.547 4.119 -16.577 1.00 68.75 85 LEU A O 1
ATOM 663 N N . CYS A 1 86 ? 10.187 6.329 -16.758 1.00 72.12 86 CYS A N 1
ATOM 664 C CA . CYS A 1 86 ? 8.847 6.318 -16.171 1.00 72.12 86 CYS A CA 1
ATOM 665 C C . CYS A 1 86 ? 7.771 6.299 -17.261 1.00 72.12 86 CYS A C 1
ATOM 667 O O . CYS A 1 86 ? 7.740 7.187 -18.117 1.00 72.12 86 CYS A O 1
ATOM 669 N N . SER A 1 87 ? 6.867 5.324 -17.202 1.00 75.75 87 SER A N 1
ATOM 670 C CA . SER A 1 87 ? 5.672 5.243 -18.041 1.00 75.75 87 SER A CA 1
ATOM 671 C C . SER A 1 87 ? 4.422 5.086 -17.171 1.00 75.75 87 SER A C 1
ATOM 673 O O . SER A 1 87 ? 4.457 4.516 -16.080 1.00 75.75 87 SER A O 1
ATOM 675 N N . ARG A 1 88 ? 3.286 5.624 -17.628 1.00 75.56 88 ARG A N 1
ATOM 676 C CA . ARG A 1 88 ? 1.994 5.373 -16.978 1.00 75.56 88 ARG A CA 1
ATOM 677 C C . ARG A 1 88 ? 1.471 4.023 -17.465 1.00 75.56 88 ARG A C 1
ATOM 679 O O . ARG A 1 88 ? 1.226 3.867 -18.658 1.00 75.56 88 ARG A O 1
ATOM 686 N N . GLY A 1 89 ? 1.304 3.074 -16.551 1.00 67.25 89 GLY A N 1
ATOM 687 C CA . GLY A 1 89 ? 0.709 1.767 -16.808 1.00 67.25 89 GLY A CA 1
ATOM 688 C C . GLY A 1 89 ? -0.716 1.693 -16.261 1.00 67.25 89 GLY A C 1
ATOM 689 O O . GLY A 1 89 ? -0.983 2.104 -15.131 1.00 67.25 89 GLY A O 1
ATOM 690 N N . GLU A 1 90 ? -1.639 1.157 -17.053 1.00 63.88 90 GLU A N 1
ATOM 691 C CA . GLU A 1 90 ? -2.961 0.748 -16.573 1.00 63.88 90 GLU A CA 1
ATOM 692 C C . GLU A 1 90 ? -2.896 -0.727 -16.174 1.00 63.88 90 GLU A C 1
ATOM 694 O O . GLU A 1 90 ? -2.434 -1.565 -16.952 1.00 63.88 90 GLU A O 1
ATOM 699 N N . VAL A 1 91 ? -3.333 -1.054 -14.956 1.00 57.31 91 VAL A N 1
ATOM 700 C CA . VAL A 1 91 ? -3.397 -2.439 -14.490 1.00 57.31 91 VAL A CA 1
ATOM 701 C C . VAL A 1 91 ? -4.860 -2.858 -14.548 1.00 57.31 91 VAL A C 1
ATOM 703 O O . VAL A 1 91 ? -5.684 -2.370 -13.785 1.00 57.31 91 VAL A O 1
ATOM 706 N N . ALA A 1 92 ? -5.224 -3.732 -15.486 1.00 39.84 92 ALA A N 1
ATOM 707 C CA . ALA A 1 92 ? -6.588 -4.250 -15.530 1.00 39.84 92 ALA A CA 1
ATOM 708 C C . ALA A 1 92 ? -6.882 -5.001 -14.217 1.00 39.84 92 ALA A C 1
ATOM 710 O O . ALA A 1 92 ? -6.310 -6.063 -13.964 1.00 39.84 92 ALA A O 1
ATOM 711 N N . ALA A 1 93 ? -7.733 -4.415 -13.375 1.00 39.00 93 ALA A N 1
ATOM 712 C CA . ALA A 1 93 ? -8.225 -5.023 -12.150 1.00 39.00 93 ALA A CA 1
ATOM 713 C C . ALA A 1 93 ? -9.388 -5.964 -12.501 1.00 39.00 93 ALA A C 1
ATOM 715 O O . ALA A 1 93 ? -10.438 -5.499 -12.945 1.00 39.00 93 ALA A O 1
ATOM 716 N N . LEU A 1 94 ? -9.187 -7.273 -12.329 1.00 35.50 94 LEU A N 1
ATOM 717 C CA . LEU A 1 94 ? -10.233 -8.303 -12.325 1.00 35.50 94 LEU A CA 1
ATOM 718 C C . LEU A 1 94 ? -9.945 -9.294 -11.199 1.00 35.50 94 LEU A C 1
ATOM 720 O O . LEU A 1 94 ? -8.830 -9.866 -11.205 1.00 35.50 94 LEU A O 1
#

Radius of gyration: 15.77 Å; chains: 1; bounding box: 44×26×38 Å

InterPro domains:
  IPR004868 DNA-directed DNA polymerase, family B, mitochondria/virus [PF03175] (6-74)
  IPR043502 DNA/RNA polymerase superfamily [SSF56672] (2-74)

Foldseek 3Di:
DDLVPFFFKFWKKKAAAPPDPDADDWDQDPVRDTDRDHGIDTDIDGSVSVVVVVVVPMDIWTAWGWTWDQDPDDDDDDPDGDDTDTDTGGDDTD

Secondary structure (DSSP, 8-state):
--GGG--EEEEEEEEE-TT-SS--S-EE-TTS-EE--SEEEEEEEEHHHHHHHHHTT-EEEEEEEEEEEE-----SS--PPPPEEEEEEE----

Sequence (94 aa):
MDIDSMLGFIEAYAVCLKTINKPILPYHSKTGTLIFPTGEFIGVYYSEELKYAVGLGYKVVPISGYLFERSKSIKEGTGEEGPLLCSRGEVAAL

Organism: Tanacetum cinerariifolium (NCBI:txid118510)